Protein AF-0000000084674914 (afdb_homodimer)

Organism: Aquipseudomonas alcaligenes (strain ATCC 14909 / DSM 50342 / CCUG 1425 / JCM 20561 / NBRC 14159 / NCIMB 9945 / NCTC 10367 / 1577) (NCBI:txid1215092)

Solvent-accessible surface area (backbone atoms only — not comparable to full-atom values): 7811 Å² total; per-residue (Å²): 133,73,75,73,70,65,72,29,32,25,15,49,56,44,48,8,63,76,70,71,48,51,51,68,57,42,50,49,31,47,76,42,4,32,40,46,56,45,70,57,90,96,39,66,28,33,33,47,50,61,50,50,49,42,41,75,75,64,51,86,76,72,43,77,50,75,36,60,86,105,131,72,73,73,68,65,70,28,32,26,15,48,54,44,47,9,63,75,69,72,47,51,50,67,56,43,49,50,31,47,75,42,3,31,40,47,55,46,72,58,89,95,38,66,27,32,32,46,51,61,50,51,50,44,40,72,74,64,52,85,76,74,43,77,50,75,36,59,85,106

Nearest PDB structures (foldseek):
  6ama-assembly1_A  TM=7.675E-01  e=2.086E-02  Streptomyces venezuelae
  6amk-assembly1_B  TM=7.781E-01  e=3.324E-02  Streptomyces venezuelae
  6amk-assembly1_A  TM=7.885E-01  e=4.339E-02  Streptomyces venezuelae
  6ama-assembly1_B  TM=7.514E-01  e=3.553E-02  Streptomyces venezuelae
  2kfs-assembly1_A  TM=5.705E-01  e=1.644E-01  Mycobacterium tuberculosis H37Rv

Radius of gyration: 15.66 Å; Cα contacts (8 Å, |Δi|>4): 206; chains: 2; bounding box: 28×43×38 Å

Structure (mmCIF, N/CA/C/O backbone):
data_AF-0000000084674914-model_v1
#
loop_
_entity.id
_entity.type
_entity.pdbx_description
1 polymer 'DNA-binding protein'
#
loop_
_atom_site.group_PDB
_atom_site.id
_atom_site.type_symbol
_atom_site.label_atom_id
_atom_site.label_alt_id
_atom_site.label_comp_id
_atom_site.label_asym_id
_atom_site.label_entity_id
_atom_site.label_seq_id
_atom_site.pdbx_PDB_ins_code
_atom_site.Cartn_x
_atom_site.Cartn_y
_atom_site.Cartn_z
_atom_site.occupancy
_atom_site.B_iso_or_equiv
_atom_site.auth_seq_id
_atom_site.auth_comp_id
_atom_site.auth_asym_id
_atom_site.auth_atom_id
_atom_site.pdbx_PDB_model_num
ATOM 1 N N . MET A 1 1 ? -8.578 13.727 -19.203 1 24.97 1 MET A N 1
ATOM 2 C CA . MET A 1 1 ? -7.656 12.828 -18.516 1 24.97 1 MET A CA 1
ATOM 3 C C . MET A 1 1 ? -8.18 12.469 -17.125 1 24.97 1 MET A C 1
ATOM 5 O O . MET A 1 1 ? -8.125 13.289 -16.203 1 24.97 1 MET A O 1
ATOM 9 N N . SER A 1 2 ? -9.273 12.047 -17.031 1 34.72 2 SER A N 1
ATOM 10 C CA . SER A 1 2 ? -10.203 11.758 -15.938 1 34.72 2 SER A CA 1
ATOM 11 C C . SER A 1 2 ? -9.5 11.062 -14.781 1 34.72 2 SER A C 1
ATOM 13 O O . SER A 1 2 ? -8.555 10.297 -14.992 1 34.72 2 SER A O 1
ATOM 15 N N . LYS A 1 3 ? -9.367 11.781 -13.656 1 38.12 3 LYS A N 1
ATOM 16 C CA . LYS A 1 3 ? -8.75 11.422 -12.383 1 38.12 3 LYS A CA 1
ATOM 17 C C . LYS A 1 3 ? -8.969 9.945 -12.062 1 38.12 3 LYS A C 1
ATOM 19 O O . LYS A 1 3 ? -10.031 9.562 -11.57 1 38.12 3 LYS A O 1
ATOM 24 N N . ASP A 1 4 ? -9.062 9.195 -13.031 1 41.28 4 ASP A N 1
ATOM 25 C CA . ASP A 1 4 ? -9.18 7.785 -12.68 1 41.28 4 ASP A CA 1
ATOM 26 C C . ASP A 1 4 ? -8.555 7.5 -11.32 1 41.28 4 ASP A C 1
ATOM 28 O O . ASP A 1 4 ? -7.328 7.398 -11.203 1 41.28 4 ASP A O 1
ATOM 32 N N . GLN A 1 5 ? -9 8.32 -10.438 1 48.41 5 GLN A N 1
ATOM 33 C CA . GLN A 1 5 ? -8.547 8.461 -9.055 1 48.41 5 GLN A CA 1
ATOM 34 C C . GLN A 1 5 ? -8.312 7.094 -8.422 1 48.41 5 GLN A C 1
ATOM 36 O O . GLN A 1 5 ? -9.25 6.477 -7.898 1 48.41 5 GLN A O 1
ATOM 41 N N . SER A 1 6 ? -7.586 6.172 -9.18 1 58.38 6 SER A N 1
ATOM 42 C CA . SER A 1 6 ? -7.246 4.875 -8.609 1 58.38 6 SER A CA 1
ATOM 43 C C . SER A 1 6 ? -6.723 5.02 -7.184 1 58.38 6 SER A C 1
ATOM 45 O O . SER A 1 6 ? -6.039 5.996 -6.867 1 58.38 6 SER A O 1
ATOM 47 N N . LEU A 1 7 ? -7.582 4.609 -6.242 1 75.19 7 LEU A N 1
ATOM 48 C CA . LEU A 1 7 ? -7.199 4.609 -4.836 1 75.19 7 LEU A CA 1
ATOM 49 C C . LEU A 1 7 ? -5.773 4.094 -4.664 1 75.19 7 LEU A C 1
ATOM 51 O O . LEU A 1 7 ? -5.457 2.973 -5.074 1 75.19 7 LEU A O 1
ATOM 55 N N . ASP A 1 8 ? -4.812 5.012 -4.477 1 92.56 8 ASP A N 1
ATOM 56 C CA . ASP A 1 8 ? -3.422 4.723 -4.152 1 92.56 8 ASP A CA 1
ATOM 57 C C . ASP A 1 8 ? -3.197 4.734 -2.641 1 92.56 8 ASP A C 1
ATOM 59 O O . ASP A 1 8 ? -3.098 5.801 -2.031 1 92.56 8 ASP A O 1
ATOM 63 N N . LEU A 1 9 ? -3.244 3.508 -2.133 1 96 9 LEU A N 1
ATOM 64 C CA . LEU A 1 9 ? -3.197 3.32 -0.686 1 96 9 LEU A CA 1
ATOM 65 C C . LEU A 1 9 ? -2.139 2.293 -0.304 1 96 9 LEU A C 1
ATOM 67 O O . LEU A 1 9 ? -1.768 1.445 -1.12 1 96 9 LEU A O 1
ATOM 71 N N . CYS A 1 10 ? -1.736 2.416 0.855 1 96.25 10 CYS A N 1
ATOM 72 C CA . CYS A 1 10 ? -0.93 1.342 1.425 1 96.25 10 CYS A CA 1
ATOM 73 C C . CYS A 1 10 ? -1.111 1.268 2.936 1 96.25 10 CYS A C 1
ATOM 75 O O . CYS A 1 10 ? -1.582 2.221 3.557 1 96.25 10 CYS A O 1
ATOM 77 N N . SER A 1 11 ? -0.797 0.124 3.471 1 95.94 11 SER A N 1
ATOM 78 C CA . SER A 1 11 ? -0.825 -0.036 4.922 1 95.94 11 SER A CA 1
ATOM 79 C C . SER A 1 11 ? 0.232 0.833 5.594 1 95.94 11 SER A C 1
ATOM 81 O O . SER A 1 11 ? 1.184 1.274 4.945 1 95.94 11 SER A O 1
ATOM 83 N N . VAL A 1 12 ? 0.104 0.945 6.855 1 95.5 12 VAL A N 1
ATOM 84 C CA . VAL A 1 12 ? 1.046 1.741 7.637 1 95.5 12 VAL A CA 1
ATOM 85 C C . VAL A 1 12 ? 2.428 1.094 7.594 1 95.5 12 VAL A C 1
ATOM 87 O O . VAL A 1 12 ? 3.439 1.785 7.449 1 95.5 12 VAL A O 1
ATOM 90 N N . LYS A 1 13 ? 2.428 -0.165 7.668 1 95.12 13 LYS A N 1
ATOM 91 C CA . LYS A 1 13 ? 3.693 -0.89 7.605 1 95.12 13 LYS A CA 1
ATOM 92 C C . LYS A 1 13 ? 4.395 -0.659 6.27 1 95.12 13 LYS A C 1
ATOM 94 O O . LYS A 1 13 ? 5.59 -0.365 6.23 1 95.12 13 LYS A O 1
ATOM 99 N N . THR A 1 14 ? 3.666 -0.72 5.25 1 95.69 14 THR A N 1
ATOM 100 C CA . THR A 1 14 ? 4.238 -0.504 3.924 1 95.69 14 THR A CA 1
ATOM 101 C C . THR A 1 14 ? 4.758 0.924 3.785 1 95.69 14 THR A C 1
ATOM 103 O O . THR A 1 14 ? 5.852 1.144 3.26 1 95.69 14 THR A O 1
ATOM 106 N N . PHE A 1 15 ? 4.023 1.844 4.27 1 96.56 15 PHE A N 1
ATOM 107 C CA . PHE A 1 15 ? 4.441 3.238 4.199 1 96.56 15 PHE A CA 1
ATOM 108 C C . PHE A 1 15 ? 5.742 3.453 4.961 1 96.56 15 PHE A C 1
ATOM 110 O O . PHE A 1 15 ? 6.652 4.129 4.469 1 96.56 15 PHE A O 1
ATOM 117 N N . ALA A 1 16 ? 5.809 2.881 6.145 1 96.75 16 ALA A N 1
ATOM 118 C CA . ALA A 1 16 ? 7.008 3.01 6.965 1 96.75 16 ALA A CA 1
ATOM 119 C C . ALA A 1 16 ? 8.234 2.477 6.23 1 96.75 16 ALA A C 1
ATOM 121 O O . ALA A 1 16 ? 9.273 3.139 6.18 1 96.75 16 ALA A O 1
ATOM 122 N N . GLU A 1 17 ? 8.023 1.394 5.566 1 93.38 17 GLU A N 1
ATOM 123 C CA . GLU A 1 17 ? 9.125 0.769 4.84 1 93.38 17 GLU A CA 1
ATOM 124 C C . GLU A 1 17 ? 9.539 1.607 3.633 1 93.38 17 GLU A C 1
ATOM 126 O O . GLU A 1 17 ? 10.727 1.863 3.42 1 93.38 17 GLU A O 1
ATOM 131 N N . MET A 1 18 ? 8.547 2.117 2.953 1 92.69 18 MET A N 1
ATOM 132 C CA . MET A 1 18 ? 8.812 2.924 1.766 1 92.69 18 MET A CA 1
ATOM 133 C C . MET A 1 18 ? 9.477 4.242 2.143 1 92.69 18 MET A C 1
ATOM 135 O O . MET A 1 18 ? 10.289 4.773 1.381 1 92.69 18 MET A O 1
ATOM 139 N N . SER A 1 19 ? 9.133 4.758 3.279 1 95.19 19 SER A N 1
ATOM 140 C CA . SER A 1 19 ? 9.609 6.078 3.68 1 95.19 19 SER A CA 1
ATOM 141 C C . SER A 1 19 ? 10.875 5.98 4.516 1 95.19 19 SER A C 1
ATOM 143 O O . SER A 1 19 ? 11.516 6.996 4.805 1 95.19 19 SER A O 1
ATOM 145 N N . GLY A 1 20 ? 11.234 4.82 4.93 1 95.44 20 GLY A N 1
ATOM 146 C CA . GLY A 1 20 ? 12.438 4.637 5.715 1 95.44 20 GLY A CA 1
ATOM 147 C C . GLY A 1 20 ? 12.281 5.047 7.164 1 95.44 20 GLY A C 1
ATOM 148 O O . GLY A 1 20 ? 13.211 5.582 7.773 1 95.44 20 GLY A O 1
ATOM 149 N N . VAL A 1 21 ? 11.094 4.98 7.664 1 96.5 21 VAL A N 1
ATOM 150 C CA . VAL A 1 21 ? 10.852 5.312 9.062 1 96.5 21 VAL A CA 1
ATOM 151 C C . VAL A 1 21 ? 10.305 4.086 9.797 1 96.5 21 VAL A C 1
ATOM 153 O O . VAL A 1 21 ? 10.008 3.064 9.172 1 96.5 21 VAL A O 1
ATOM 156 N N . SER A 1 22 ? 10.266 4.156 11.109 1 97.19 22 SER A N 1
ATOM 157 C CA . SER A 1 22 ? 9.68 3.062 11.883 1 97.19 22 SER A CA 1
ATOM 158 C C . SER A 1 22 ? 8.164 3.035 11.742 1 97.19 22 SER A C 1
ATOM 160 O O . SER A 1 22 ? 7.543 4.055 11.422 1 97.19 22 SER A O 1
ATOM 162 N N . VAL A 1 23 ? 7.61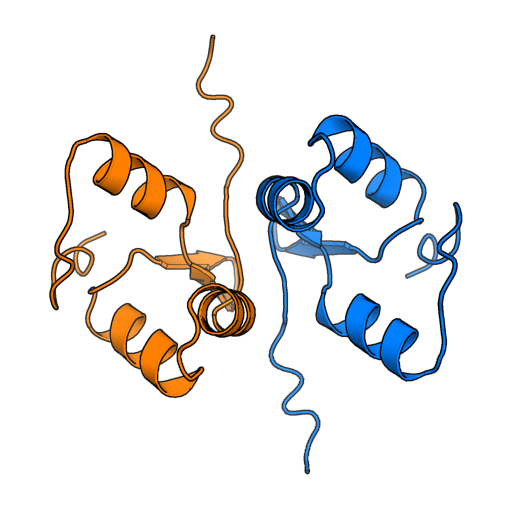7 1.92 11.945 1 95.94 23 VAL A N 1
ATOM 163 C CA . VAL A 1 23 ? 6.164 1.801 11.93 1 95.94 23 VAL A CA 1
ATOM 164 C C . VAL A 1 23 ? 5.559 2.703 13 1 95.94 23 VAL A C 1
ATOM 166 O O . VAL A 1 23 ? 4.527 3.342 12.773 1 95.94 23 VAL A O 1
ATOM 169 N N . GLU A 1 24 ? 6.16 2.791 14.148 1 97.31 24 GLU A N 1
ATOM 170 C CA . GLU A 1 24 ? 5.695 3.65 15.234 1 97.31 24 GLU A CA 1
ATOM 171 C C . GLU A 1 24 ? 5.664 5.113 14.805 1 97.31 24 GLU A C 1
ATOM 173 O O . GLU A 1 24 ? 4.703 5.832 15.094 1 97.31 24 GLU A O 1
ATOM 178 N N . GLU A 1 25 ? 6.691 5.5 14.148 1 97.62 25 GLU A N 1
ATOM 179 C CA . GLU A 1 25 ? 6.742 6.871 13.656 1 97.62 25 GLU A CA 1
ATOM 180 C C . GLU A 1 25 ? 5.645 7.125 12.625 1 97.62 25 GLU A C 1
ATOM 182 O O . GLU A 1 25 ? 4.98 8.164 12.664 1 97.62 25 GLU A O 1
ATOM 187 N N . ALA A 1 26 ? 5.449 6.191 11.711 1 97.19 26 ALA A N 1
ATOM 188 C CA . ALA A 1 26 ? 4.387 6.316 10.719 1 97.19 26 ALA A CA 1
ATOM 189 C C . ALA A 1 26 ? 3.018 6.418 11.383 1 97.19 26 ALA A C 1
ATOM 191 O O . ALA A 1 26 ? 2.182 7.23 10.984 1 97.19 26 ALA A O 1
ATOM 192 N N . ILE A 1 27 ? 2.82 5.641 12.469 1 96.19 27 ILE A N 1
ATOM 193 C CA . ILE A 1 27 ? 1.571 5.676 13.219 1 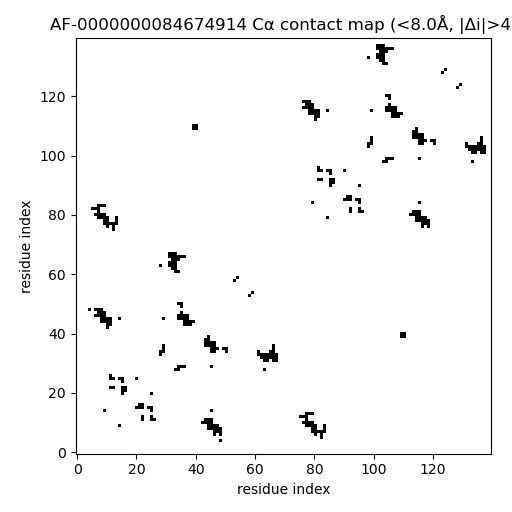96.19 27 ILE A CA 1
ATOM 194 C C . ILE A 1 27 ? 1.391 7.055 13.852 1 96.19 27 ILE A C 1
ATOM 196 O O . ILE A 1 27 ? 0.302 7.633 13.805 1 96.19 27 ILE A O 1
ATOM 200 N N . ASN A 1 28 ? 2.43 7.527 14.391 1 97.38 28 ASN A N 1
ATOM 201 C CA . ASN A 1 28 ? 2.369 8.859 14.984 1 97.38 28 ASN A CA 1
ATOM 202 C C . ASN A 1 28 ? 2.014 9.922 13.945 1 97.38 28 ASN A C 1
ATOM 204 O O . ASN A 1 28 ? 1.225 10.82 14.227 1 97.38 28 ASN A O 1
ATOM 208 N N . TRP A 1 29 ? 2.58 9.867 12.75 1 97.38 29 TRP A N 1
ATOM 209 C CA . TRP A 1 29 ? 2.27 10.812 11.688 1 97.38 29 TRP A CA 1
ATOM 210 C C . TRP A 1 29 ? 0.792 10.75 11.32 1 97.38 29 TRP A C 1
ATOM 212 O O . TRP A 1 29 ? 0.165 11.781 11.07 1 97.38 29 TRP A O 1
ATOM 222 N N . ILE A 1 30 ? 0.234 9.555 11.297 1 96.5 30 ILE A N 1
ATOM 223 C CA . ILE A 1 30 ? -1.181 9.391 10.984 1 96.5 30 ILE A CA 1
ATOM 224 C C . ILE A 1 30 ? -2.031 9.961 12.117 1 96.5 30 ILE A C 1
ATOM 226 O O . ILE A 1 30 ? -2.961 10.734 11.867 1 96.5 30 ILE A O 1
ATOM 230 N N . ASP A 1 31 ? -1.669 9.625 13.328 1 95.69 31 ASP A N 1
ATOM 231 C CA . ASP A 1 31 ? -2.445 10.031 14.5 1 95.69 31 ASP A CA 1
ATOM 232 C C . ASP A 1 31 ? -2.465 11.547 14.648 1 95.69 31 ASP A C 1
ATOM 234 O O . ASP A 1 31 ? -3.459 12.117 15.102 1 95.69 31 ASP A O 1
ATOM 238 N N . THR A 1 32 ? -1.398 12.141 14.227 1 97 32 THR A N 1
ATOM 239 C CA . THR A 1 32 ? -1.28 13.578 14.43 1 97 32 THR A CA 1
ATOM 240 C C . THR A 1 32 ? -1.747 14.336 13.188 1 97 32 THR A C 1
ATOM 242 O O . THR A 1 32 ? -1.758 15.57 13.172 1 97 32 THR A O 1
ATOM 245 N N . GLY A 1 33 ? -2.031 13.617 12.141 1 97.31 33 GLY A N 1
ATOM 246 C CA . GLY A 1 33 ? -2.488 14.25 10.914 1 97.31 33 GLY A CA 1
ATOM 247 C C . GLY A 1 33 ? -1.359 14.836 10.086 1 97.31 33 GLY A C 1
ATOM 248 O O . GLY A 1 33 ? -1.559 15.805 9.352 1 97.31 33 GLY A O 1
ATOM 249 N N . THR A 1 34 ? -0.157 14.375 10.266 1 97.62 34 THR A N 1
ATOM 250 C CA . THR A 1 34 ? 1.004 14.812 9.492 1 97.62 34 THR A CA 1
ATOM 251 C C . THR A 1 34 ? 0.933 14.297 8.062 1 97.62 34 THR A C 1
ATOM 253 O O . THR A 1 34 ? 1.349 14.984 7.125 1 97.62 34 THR A O 1
ATOM 256 N N . ILE A 1 35 ? 0.377 13.039 7.91 1 97.25 35 ILE A N 1
ATOM 257 C CA . ILE A 1 35 ? 0.175 12.461 6.586 1 97.25 35 ILE A CA 1
ATOM 258 C C . ILE A 1 35 ? -1.286 12.047 6.426 1 97.25 35 ILE A C 1
ATOM 260 O O . ILE A 1 35 ? -1.979 11.781 7.41 1 97.25 35 ILE A O 1
ATOM 264 N N . PRO A 1 36 ? -1.731 12.062 5.215 1 96.62 36 PRO A N 1
ATOM 265 C CA . PRO A 1 36 ? -3.125 11.672 4.973 1 96.62 36 PRO A CA 1
ATOM 266 C C . PRO A 1 36 ? -3.363 10.18 5.145 1 96.62 36 PRO A C 1
ATOM 268 O O . PRO A 1 36 ? -2.523 9.367 4.742 1 96.62 36 PRO A O 1
ATOM 271 N N . SER A 1 37 ? -4.426 9.883 5.719 1 95.44 37 SER A N 1
ATOM 272 C CA . SER A 1 37 ? -4.836 8.5 5.945 1 95.44 37 SER A CA 1
ATOM 273 C C . SER A 1 37 ? -6.352 8.359 5.914 1 95.44 37 SER A C 1
ATOM 275 O O . SER A 1 37 ? -7.074 9.359 5.957 1 95.44 37 SER A O 1
ATOM 277 N N . MET A 1 38 ? -6.727 7.105 5.699 1 92.06 38 MET A N 1
ATOM 278 C CA . MET A 1 38 ? -8.148 6.77 5.742 1 92.06 38 MET A CA 1
ATOM 279 C C . MET A 1 38 ? -8.359 5.359 6.277 1 92.06 38 MET A C 1
ATOM 281 O O . MET A 1 38 ? -7.406 4.582 6.383 1 92.06 38 MET A O 1
ATOM 285 N N . ARG A 1 39 ? -9.578 5.219 6.688 1 88.69 39 ARG A N 1
ATOM 286 C CA . ARG A 1 39 ? -9.922 3.875 7.145 1 88.69 39 ARG A CA 1
ATOM 287 C C . ARG A 1 39 ? -10.633 3.088 6.051 1 88.69 39 ARG A C 1
ATOM 289 O O . ARG A 1 39 ? -11.578 3.582 5.438 1 88.69 39 ARG A O 1
ATOM 296 N N . LEU A 1 40 ? -10.125 1.982 5.738 1 85.31 40 LEU A N 1
ATOM 297 C CA . LEU A 1 40 ? -10.805 0.988 4.91 1 85.31 40 LEU A CA 1
ATOM 298 C C . LEU A 1 40 ? -11.266 -0.195 5.754 1 85.31 40 LEU A C 1
ATOM 300 O O . LEU A 1 40 ? -10.445 -0.986 6.227 1 85.31 40 LEU A O 1
ATOM 304 N N . ALA A 1 41 ? -12.516 -0.339 5.914 1 82.31 41 ALA A N 1
ATOM 305 C CA . ALA A 1 41 ? -13.062 -1.274 6.895 1 82.31 41 ALA A CA 1
ATOM 306 C C . ALA A 1 41 ? -12.438 -1.054 8.266 1 82.31 41 ALA A C 1
ATOM 308 O O . ALA A 1 41 ? -12.539 0.038 8.836 1 82.31 41 ALA A O 1
ATOM 309 N N . ASP A 1 42 ? -11.578 -1.995 8.82 1 80.62 42 ASP A N 1
ATOM 310 C CA . ASP A 1 42 ? -10.992 -1.868 10.156 1 80.62 42 ASP A CA 1
ATOM 311 C C . ASP A 1 42 ? -9.492 -1.577 10.07 1 80.62 42 ASP A C 1
ATOM 313 O O . ASP A 1 42 ? -8.797 -1.611 11.086 1 80.62 42 ASP A O 1
ATOM 317 N N . PHE A 1 43 ? -9.148 -1.068 8.898 1 84.62 43 PHE A N 1
ATOM 318 C CA . PHE A 1 43 ? -7.711 -0.866 8.734 1 84.62 43 PHE A CA 1
ATOM 319 C C . PHE A 1 43 ? -7.41 0.581 8.367 1 84.62 43 PHE A C 1
ATOM 321 O O . PHE A 1 43 ? -8.125 1.188 7.566 1 84.62 43 PHE A O 1
ATOM 328 N N . ARG A 1 44 ? -6.414 1.092 9.039 1 90.31 44 ARG A N 1
ATOM 329 C CA . ARG A 1 44 ? -5.914 2.412 8.672 1 90.31 44 ARG A CA 1
ATOM 330 C C . ARG A 1 44 ? -4.922 2.32 7.516 1 90.31 44 ARG A C 1
ATOM 332 O O . ARG A 1 44 ? -3.994 1.508 7.551 1 90.31 44 ARG A O 1
ATOM 339 N N . MET A 1 45 ? -5.199 3.107 6.508 1 93.94 45 MET 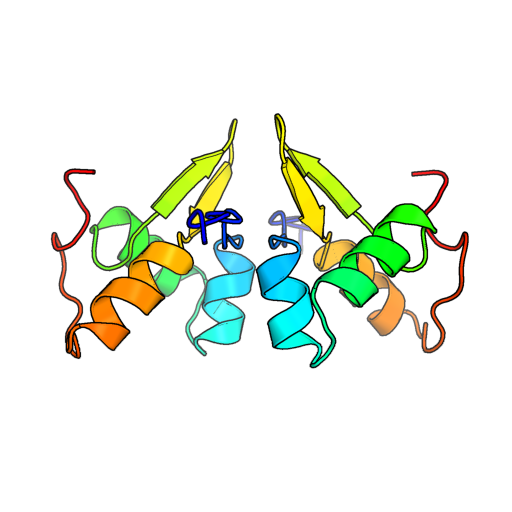A N 1
ATOM 340 C CA . MET A 1 45 ? -4.34 3.127 5.328 1 93.94 45 MET A CA 1
ATOM 341 C C . MET A 1 45 ? -3.822 4.535 5.055 1 93.94 45 MET A C 1
ATOM 343 O O . MET A 1 45 ? -4.496 5.52 5.363 1 93.94 45 MET A O 1
ATOM 347 N N . VAL A 1 46 ? -2.615 4.555 4.457 1 96.06 46 VAL A N 1
ATOM 348 C CA . VAL A 1 46 ? -2.059 5.832 4.02 1 96.06 46 VAL A CA 1
ATOM 349 C C . VAL A 1 46 ? -2.559 6.16 2.615 1 96.06 46 VAL A C 1
ATOM 351 O O . VAL A 1 46 ? -2.545 5.305 1.72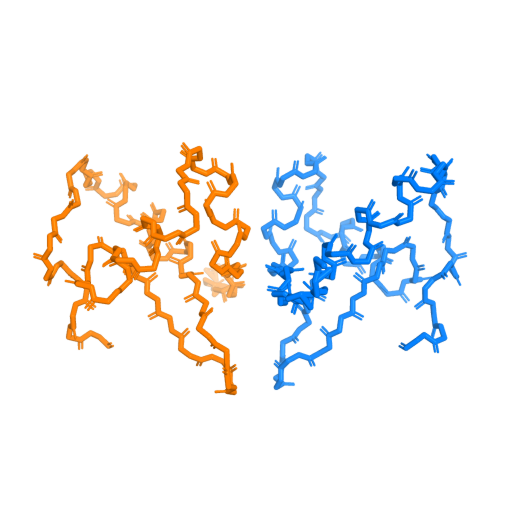8 1 96.06 46 VAL A O 1
ATOM 354 N N . ASN A 1 47 ? -3.051 7.398 2.49 1 95.62 47 ASN A N 1
ATOM 355 C CA . ASN A 1 47 ? -3.521 7.891 1.198 1 95.62 47 ASN A CA 1
ATOM 356 C C . ASN A 1 47 ? -2.381 8.484 0.377 1 95.62 47 ASN A C 1
ATOM 358 O O . ASN A 1 47 ? -2.133 9.688 0.433 1 95.62 47 ASN A O 1
ATOM 362 N N . LEU A 1 48 ? -1.823 7.691 -0.39 1 96.06 48 LEU A N 1
ATOM 363 C CA . LEU A 1 48 ? -0.65 8.094 -1.159 1 96.06 48 LEU A CA 1
ATOM 364 C C . LEU A 1 48 ? -1.034 9.055 -2.275 1 96.06 48 LEU A C 1
ATOM 366 O O . LEU A 1 48 ? -0.249 9.93 -2.643 1 96.06 48 LEU A O 1
ATOM 370 N N . ALA A 1 49 ? -2.201 8.883 -2.822 1 93.81 49 ALA A N 1
ATOM 371 C CA . ALA A 1 49 ? -2.66 9.797 -3.863 1 93.81 49 ALA A CA 1
ATOM 372 C C . ALA A 1 49 ? -2.658 11.242 -3.367 1 93.81 49 ALA A C 1
ATOM 374 O O . ALA A 1 49 ? -2.131 12.133 -4.035 1 93.81 49 ALA A O 1
ATOM 375 N N . ARG A 1 50 ? -3.258 11.391 -2.188 1 94.19 50 ARG A N 1
ATOM 376 C CA . ARG A 1 50 ? -3.324 12.719 -1.594 1 94.19 50 ARG A CA 1
ATOM 377 C C . ARG A 1 50 ? -1.929 13.258 -1.298 1 94.19 50 ARG A C 1
ATOM 379 O O . ARG A 1 50 ? -1.645 14.43 -1.546 1 94.19 50 ARG A O 1
ATOM 386 N N . LEU A 1 51 ? -1.049 12.438 -0.753 1 94.75 51 LEU A N 1
ATOM 387 C CA . LEU A 1 51 ? 0.328 12.836 -0.478 1 94.75 51 LEU A CA 1
ATOM 388 C C . LEU A 1 51 ? 1.026 13.297 -1.753 1 94.75 51 LEU A C 1
ATOM 390 O O . LEU A 1 51 ? 1.631 14.367 -1.781 1 94.75 51 LEU A O 1
ATOM 394 N N . ARG A 1 52 ? 0.92 12.516 -2.756 1 92.75 52 ARG A N 1
ATOM 395 C CA . ARG A 1 52 ? 1.569 12.82 -4.027 1 92.75 52 ARG A CA 1
ATOM 396 C C . ARG A 1 52 ? 0.99 14.094 -4.648 1 92.75 52 ARG A C 1
ATOM 398 O O . ARG A 1 52 ? 1.722 14.898 -5.227 1 92.75 52 ARG A O 1
ATOM 405 N N . GLU A 1 53 ? -0.305 14.219 -4.582 1 94.31 53 GLU A N 1
ATOM 406 C CA . GLU A 1 53 ? -0.956 15.414 -5.102 1 94.31 53 GLU A CA 1
ATOM 407 C C . GLU A 1 53 ? -0.43 16.672 -4.414 1 94.31 53 GLU A C 1
ATOM 409 O O . GLU A 1 53 ? -0.105 17.656 -5.078 1 94.31 53 GLU A O 1
ATOM 414 N N . ASP A 1 54 ? -0.324 16.641 -3.113 1 95.69 54 ASP A N 1
ATOM 415 C CA . ASP A 1 54 ? 0.152 17.797 -2.365 1 95.69 54 ASP A CA 1
ATOM 416 C C . ASP A 1 54 ? 1.618 18.094 -2.678 1 95.69 54 ASP A C 1
ATOM 418 O O . ASP A 1 54 ? 2.02 19.25 -2.779 1 95.69 54 ASP A O 1
ATOM 422 N N . MET A 1 55 ? 2.385 17.062 -2.848 1 95.19 55 MET A N 1
ATOM 423 C CA . MET A 1 55 ? 3.783 17.266 -3.217 1 95.19 55 MET A CA 1
ATOM 424 C C . MET A 1 55 ? 3.9 17.875 -4.609 1 95.19 55 MET A C 1
ATOM 426 O O . MET A 1 55 ? 4.75 18.734 -4.848 1 95.19 55 MET A O 1
ATOM 430 N N . ALA A 1 56 ? 3.061 17.375 -5.508 1 94.69 56 ALA A N 1
ATOM 431 C CA . ALA A 1 56 ? 3.055 17.891 -6.875 1 94.69 56 ALA A CA 1
ATOM 432 C C . ALA A 1 56 ? 2.668 19.359 -6.898 1 94.69 56 ALA A C 1
ATOM 434 O O 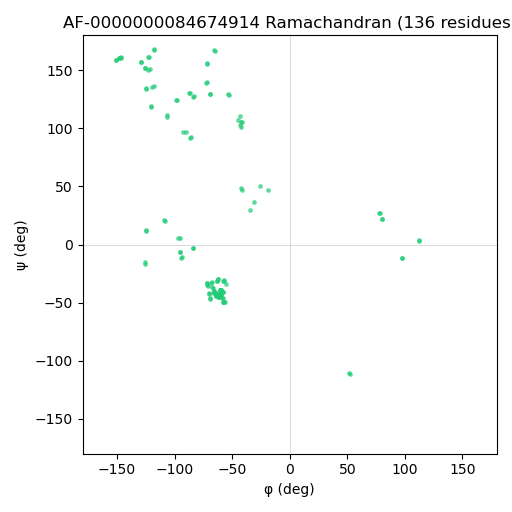. ALA A 1 56 ? 3.117 20.109 -7.77 1 94.69 56 ALA A O 1
ATOM 435 N N . LYS A 1 57 ? 1.866 19.766 -5.957 1 96.62 57 LYS A N 1
ATOM 436 C CA . LYS A 1 57 ? 1.423 21.156 -5.863 1 96.62 57 LYS A CA 1
ATOM 437 C C . LYS A 1 57 ? 2.453 22.016 -5.137 1 96.62 57 LYS A C 1
ATOM 439 O O . LYS A 1 57 ? 2.242 23.203 -4.941 1 96.62 57 LYS A O 1
ATOM 444 N N . GLY A 1 58 ? 3.551 21.375 -4.652 1 96.75 58 GLY A N 1
ATOM 445 C CA . GLY A 1 58 ? 4.648 22.156 -4.113 1 96.75 58 GLY A CA 1
ATOM 446 C C . GLY A 1 58 ? 4.82 22 -2.615 1 96.75 58 GLY A C 1
ATOM 447 O O . GLY A 1 58 ? 5.688 22.625 -2.01 1 96.75 58 GLY A O 1
ATOM 448 N N . LYS A 1 59 ? 4.004 21.109 -2.016 1 96.69 59 LYS A N 1
ATOM 449 C CA . LYS A 1 59 ? 4.188 20.875 -0.584 1 96.69 59 LYS A CA 1
ATOM 450 C C . LYS A 1 59 ? 5.492 20.141 -0.306 1 96.69 59 LYS A C 1
ATOM 452 O O . LYS A 1 59 ? 5.766 19.109 -0.912 1 96.69 59 LYS A O 1
ATOM 457 N N . THR A 1 60 ? 6.301 20.719 0.659 1 94.81 60 THR A N 1
ATOM 458 C CA . THR A 1 60 ? 7.594 20.109 0.959 1 94.81 60 THR A CA 1
ATOM 459 C C . THR A 1 60 ? 7.719 19.812 2.451 1 94.81 60 THR A C 1
ATOM 461 O O . THR A 1 60 ? 8.602 19.062 2.869 1 94.81 60 THR A O 1
ATOM 464 N N . GLN A 1 61 ? 6.82 20.484 3.145 1 96.31 61 GLN A N 1
ATOM 465 C CA . GLN A 1 61 ? 6.812 20.25 4.582 1 96.31 61 GLN A CA 1
ATOM 466 C C . GLN A 1 61 ? 5.48 19.656 5.039 1 96.31 61 GLN A C 1
ATOM 468 O O . GLN A 1 61 ? 4.418 20.094 4.594 1 96.31 61 GLN A O 1
ATOM 473 N N . PHE A 1 62 ? 5.547 18.703 5.855 1 96.25 62 PHE A N 1
ATOM 474 C CA . PHE A 1 62 ? 4.391 18.031 6.445 1 96.25 62 PHE A CA 1
ATOM 475 C C . PHE A 1 62 ? 4.418 18.156 7.965 1 96.25 62 PHE A C 1
ATOM 477 O O . PHE A 1 62 ? 5.348 17.656 8.609 1 96.25 62 PHE A O 1
ATOM 484 N N . LYS A 1 63 ? 3.42 18.766 8.422 1 96.69 63 LYS A N 1
ATOM 485 C CA . LYS A 1 63 ? 3.4 19.047 9.852 1 96.69 63 LYS A CA 1
ATOM 486 C C . LYS A 1 63 ? 2.152 18.453 10.508 1 96.69 63 LYS A C 1
ATOM 488 O O . LYS A 1 63 ? 1.173 18.141 9.828 1 96.69 63 LYS A O 1
ATOM 493 N N . GLU A 1 64 ? 2.27 18.328 11.891 1 96.88 64 GLU A N 1
ATOM 494 C CA . GLU A 1 64 ? 1.122 17.875 12.664 1 96.88 64 GLU A CA 1
ATOM 495 C C . GLU A 1 64 ? -0.119 18.703 12.367 1 96.88 64 GLU A C 1
ATOM 497 O O . GLU A 1 64 ? -0.04 19.938 12.281 1 96.88 64 GLU A O 1
ATOM 502 N N . GLY A 1 65 ? -1.23 18.047 12.055 1 97.06 65 GLY A N 1
ATOM 503 C CA . GLY A 1 65 ? -2.494 18.734 11.844 1 97.06 65 GLY A CA 1
ATOM 504 C C . GLY A 1 65 ? -2.795 18.984 10.375 1 97.06 65 GLY A C 1
ATOM 505 O O . GLY A 1 65 ? -3.898 19.406 10.031 1 97.06 65 GLY A O 1
ATOM 506 N N . ASP A 1 66 ? -1.877 18.812 9.469 1 96.88 66 ASP A N 1
ATOM 507 C CA . ASP A 1 66 ? -2.051 19.078 8.047 1 96.88 66 ASP A CA 1
ATOM 508 C C . ASP A 1 66 ? -3.225 18.281 7.48 1 96.88 66 ASP A C 1
ATOM 510 O O . ASP A 1 66 ? -3.922 18.734 6.578 1 96.88 66 ASP A O 1
ATOM 514 N N . TYR A 1 67 ? -3.465 17.016 8.102 1 95.5 67 TYR A N 1
ATOM 515 C CA . TYR A 1 67 ? -4.5 16.141 7.578 1 95.5 67 TYR A CA 1
ATOM 516 C C . TYR A 1 67 ? -5.504 15.766 8.664 1 95.5 67 TYR A C 1
ATOM 518 O O . TYR A 1 67 ? -6.133 14.711 8.602 1 95.5 67 TYR A O 1
ATOM 526 N N . SER A 1 68 ? -5.625 16.297 9.812 1 85.94 68 SER A N 1
ATOM 527 C CA . SER A 1 68 ? -6.551 16.016 10.906 1 85.94 68 SER A CA 1
ATOM 528 C C . SER A 1 68 ? -8 16.172 10.453 1 85.94 68 SER A C 1
ATOM 530 O O . SER A 1 68 ? -8.906 15.602 11.055 1 85.94 68 SER A O 1
ATOM 532 N N . HIS A 1 69 ? -8.352 16.969 9.594 1 62.91 69 HIS A N 1
ATOM 533 C CA . HIS A 1 69 ? -9.75 17.297 9.359 1 62.91 69 HIS A CA 1
ATOM 534 C C . HIS A 1 69 ? -10.328 16.484 8.211 1 62.91 69 HIS A C 1
ATOM 536 O O . HIS A 1 69 ? -11.492 16.656 7.844 1 62.91 69 HIS A O 1
ATOM 542 N N . VAL A 1 70 ? -9.5 15.539 7.715 1 49.41 70 VAL A N 1
ATOM 543 C CA . VAL A 1 70 ? -10.258 15.008 6.586 1 49.41 70 VAL A CA 1
ATOM 544 C C . VAL A 1 70 ? -10.828 13.633 6.941 1 49.41 70 VAL A C 1
ATOM 546 O O . VAL A 1 70 ? -10.203 12.867 7.68 1 49.41 70 VAL A O 1
ATOM 549 N N . MET B 1 1 ? 5.996 -13.773 20.672 1 24.55 1 MET B N 1
ATOM 550 C CA . MET B 1 1 ? 6.191 -12.656 19.75 1 24.55 1 MET B CA 1
ATOM 551 C C . MET B 1 1 ? 5.145 -12.664 18.641 1 24.55 1 MET B C 1
ATOM 553 O O . MET B 1 1 ? 5.223 -13.477 17.719 1 24.55 1 MET B O 1
ATOM 557 N N . SER B 1 2 ? 4.035 -12.711 18.938 1 34.44 2 SER B N 1
ATOM 558 C CA . SER B 1 2 ? 2.777 -12.883 18.219 1 34.44 2 SER B CA 1
ATOM 559 C C . SER B 1 2 ? 2.762 -12.062 16.938 1 34.44 2 SER B C 1
ATOM 561 O O . SER B 1 2 ? 3.305 -10.961 16.891 1 34.44 2 SER B O 1
ATOM 563 N N . LYS B 1 3 ? 2.91 -12.773 15.82 1 37.59 3 LYS B N 1
ATOM 564 C CA . LYS B 1 3 ? 2.941 -12.266 14.453 1 37.59 3 LYS B CA 1
ATOM 565 C C . LYS B 1 3 ? 2.07 -11.016 14.312 1 37.59 3 LYS B C 1
ATOM 567 O O . LYS B 1 3 ? 0.843 -11.117 14.266 1 37.59 3 LYS B O 1
ATOM 572 N N . ASP B 1 4 ? 2.07 -10.258 15.289 1 41.44 4 ASP B N 1
ATOM 573 C CA . ASP B 1 4 ? 1.369 -8.984 15.109 1 41.44 4 ASP B CA 1
ATOM 574 C C . ASP B 1 4 ? 1.195 -8.664 13.625 1 41.44 4 ASP B C 1
ATOM 576 O O . ASP B 1 4 ? 2.121 -8.164 12.977 1 41.44 4 ASP B O 1
ATOM 580 N N . GLN B 1 5 ? 0.771 -9.688 13.008 1 48.06 5 GLN B N 1
ATOM 581 C CA . GLN B 1 5 ? 0.631 -9.852 11.57 1 48.06 5 GLN B CA 1
ATOM 582 C C . GLN B 1 5 ? 0.049 -8.602 10.922 1 48.06 5 GLN B C 1
ATOM 584 O O . GLN B 1 5 ? -1.168 -8.398 10.93 1 48.06 5 GLN B O 1
ATOM 589 N N . SER B 1 6 ? 0.669 -7.395 11.289 1 58.34 6 SER B N 1
ATOM 590 C CA . SER B 1 6 ? 0.248 -6.152 10.648 1 58.34 6 SER B CA 1
ATOM 591 C C . SER B 1 6 ? 0.027 -6.34 9.156 1 58.34 6 SER B C 1
ATOM 593 O O . SER B 1 6 ? 0.777 -7.066 8.5 1 58.34 6 SER B O 1
ATOM 595 N N . LEU B 1 7 ? -1.272 -6.379 8.797 1 75.75 7 LEU B N 1
ATOM 596 C CA . LEU B 1 7 ? -1.644 -6.465 7.387 1 75.75 7 LEU B CA 1
ATOM 597 C C . LEU B 1 7 ? -0.784 -5.531 6.543 1 75.75 7 LEU B C 1
ATOM 599 O O . LEU B 1 7 ? -0.739 -4.324 6.793 1 75.75 7 LEU B O 1
ATOM 603 N N . ASP B 1 8 ? 0.212 -6.09 5.824 1 92.56 8 ASP B N 1
ATOM 604 C CA . ASP B 1 8 ? 1.047 -5.391 4.848 1 92.56 8 ASP B CA 1
ATOM 605 C C . ASP B 1 8 ? 0.438 -5.465 3.451 1 92.56 8 ASP B C 1
ATOM 607 O O . ASP B 1 8 ? 0.54 -6.492 2.777 1 92.56 8 ASP B O 1
ATOM 611 N N . LEU B 1 9 ? -0.267 -4.379 3.164 1 96 9 LEU B N 1
ATOM 612 C CA . LEU B 1 9 ? -1.045 -4.32 1.93 1 96 9 LEU B CA 1
ATOM 613 C C . LEU B 1 9 ? -0.738 -3.045 1.152 1 96 9 LEU B C 1
ATOM 615 O O . LEU B 1 9 ? -0.303 -2.049 1.733 1 96 9 LEU B O 1
ATOM 619 N N . CYS B 1 10 ? -0.986 -3.133 -0.052 1 96.31 10 CYS B N 1
ATOM 620 C CA . CYS B 1 10 ? -0.992 -1.913 -0.853 1 96.31 10 CYS B CA 1
ATOM 621 C C . CYS B 1 10 ? -1.944 -2.043 -2.035 1 96.31 10 CYS B C 1
ATOM 623 O O . CYS B 1 10 ? -2.326 -3.152 -2.412 1 96.31 10 CYS B O 1
ATOM 625 N N . SER B 1 11 ? -2.35 -0.915 -2.543 1 96 11 SER B N 1
ATOM 626 C CA . SER B 1 11 ? -3.176 -0.91 -3.744 1 96 11 SER B CA 1
ATOM 627 C C . SER B 1 11 ? -2.41 -1.45 -4.945 1 96 11 SER B C 1
ATOM 629 O O . SER B 1 11 ? -1.178 -1.496 -4.934 1 96 11 SER B O 1
ATOM 631 N N . VAL B 1 12 ? -3.133 -1.725 -5.961 1 95.56 12 VAL B N 1
ATOM 632 C CA . VAL B 1 12 ? -2.537 -2.244 -7.188 1 95.56 12 VAL B CA 1
ATOM 633 C C . VAL B 1 12 ? -1.634 -1.184 -7.812 1 95.56 12 VAL B C 1
ATOM 635 O O . VAL B 1 12 ? -0.537 -1.493 -8.289 1 95.56 12 VAL B O 1
ATOM 638 N N . LYS B 1 13 ? -2.074 -0.014 -7.758 1 95.12 13 LYS B N 1
ATOM 639 C CA . LYS B 1 13 ? -1.277 1.084 -8.297 1 95.12 13 LYS B CA 1
ATOM 640 C C . LYS B 1 13 ? 0.045 1.223 -7.551 1 95.12 13 LYS B C 1
ATOM 642 O O . LYS B 1 13 ? 1.105 1.339 -8.164 1 95.12 13 LYS B O 1
ATOM 647 N N . THR B 1 14 ? -0.022 1.155 -6.285 1 95.75 14 THR B N 1
ATOM 648 C CA . THR B 1 14 ? 1.188 1.263 -5.477 1 95.75 14 THR B CA 1
ATOM 649 C C . THR B 1 14 ? 2.135 0.1 -5.766 1 95.75 14 THR B C 1
ATOM 651 O O . THR B 1 14 ? 3.342 0.298 -5.91 1 95.75 14 THR B O 1
ATOM 654 N N . PHE B 1 15 ? 1.596 -1.053 -5.879 1 96.56 15 PHE B N 1
ATOM 655 C CA . PHE B 1 15 ? 2.414 -2.227 -6.164 1 96.56 15 PHE B CA 1
ATOM 656 C C . PHE B 1 15 ? 3.121 -2.078 -7.508 1 96.56 15 PHE B C 1
ATOM 658 O O . PHE B 1 15 ? 4.312 -2.377 -7.625 1 96.56 15 PHE B O 1
ATOM 665 N N . ALA B 1 16 ? 2.369 -1.636 -8.5 1 96.81 16 ALA B N 1
ATOM 666 C CA . ALA B 1 16 ? 2.938 -1.444 -9.836 1 96.81 16 ALA B CA 1
ATOM 667 C C . ALA B 1 16 ? 4.117 -0.476 -9.797 1 96.81 16 ALA B C 1
ATOM 669 O O . ALA B 1 16 ? 5.176 -0.758 -10.352 1 96.81 16 ALA B O 1
ATOM 670 N N . GLU B 1 17 ? 3.951 0.535 -9.031 1 93.25 17 GLU B N 1
ATOM 671 C CA . GLU B 1 17 ? 4.996 1.549 -8.922 1 93.25 17 GLU B CA 1
ATOM 672 C C . GLU B 1 17 ? 6.219 1.006 -8.188 1 93.25 17 GLU B C 1
ATOM 674 O O . GLU B 1 17 ? 7.348 1.166 -8.648 1 93.25 17 GLU B O 1
ATOM 679 N N . MET B 1 18 ? 5.953 0.277 -7.133 1 92.56 18 MET B N 1
ATOM 680 C CA . MET B 1 18 ? 7.035 -0.285 -6.332 1 92.56 18 MET B CA 1
ATOM 681 C C . MET B 1 18 ? 7.797 -1.346 -7.121 1 92.56 18 MET B C 1
ATOM 683 O O . MET B 1 18 ? 9.008 -1.512 -6.938 1 92.56 18 MET B O 1
ATOM 687 N N . SER B 1 19 ? 7.102 -2.041 -7.969 1 95.12 19 SER B N 1
ATOM 688 C CA . SER B 1 19 ? 7.695 -3.172 -8.672 1 95.12 19 SER B CA 1
ATOM 689 C C . SER B 1 19 ? 8.234 -2.75 -10.031 1 95.12 19 SER B C 1
ATOM 691 O O . SER B 1 19 ? 8.922 -3.527 -10.703 1 95.12 19 SER B O 1
ATOM 693 N N . GLY B 1 20 ? 7.91 -1.589 -10.461 1 95.38 20 GLY B N 1
ATOM 694 C CA . GLY B 1 20 ? 8.398 -1.101 -11.734 1 95.38 20 GLY B CA 1
ATOM 695 C C . GLY B 1 20 ? 7.652 -1.677 -12.922 1 95.38 20 GLY B C 1
ATOM 696 O O . GLY B 1 20 ? 8.242 -1.938 -13.969 1 95.38 20 GLY B O 1
ATOM 697 N N . VAL B 1 21 ? 6.441 -2.043 -12.719 1 96.5 21 VAL B N 1
ATOM 698 C CA . VAL B 1 21 ? 5.629 -2.566 -13.812 1 96.5 21 VAL B CA 1
ATOM 699 C C . VAL B 1 21 ? 4.422 -1.659 -14.039 1 96.5 21 VAL B C 1
ATOM 701 O O . VAL B 1 21 ? 4.18 -0.73 -13.266 1 96.5 21 VAL B O 1
ATOM 704 N N . SER B 1 22 ? 3.732 -1.854 -15.141 1 97.19 22 SER B N 1
ATOM 705 C CA . SER B 1 22 ? 2.518 -1.085 -15.398 1 97.19 22 SER B CA 1
ATOM 706 C C . SER B 1 22 ? 1.379 -1.537 -14.484 1 97.19 22 SER B C 1
ATOM 708 O O . SER B 1 22 ? 1.384 -2.666 -13.992 1 97.19 22 SER B O 1
ATOM 710 N N . VAL B 1 23 ? 0.488 -0.697 -14.289 1 96 23 VAL B N 1
ATOM 711 C CA . VAL B 1 23 ? -0.693 -1.053 -13.508 1 96 23 VAL B CA 1
ATOM 712 C C . VAL B 1 23 ? -1.435 -2.201 -14.188 1 96 23 VAL B C 1
ATOM 714 O O . VAL B 1 23 ? -1.924 -3.115 -13.523 1 96 23 VAL B O 1
ATOM 717 N N . GLU B 1 24 ? -1.521 -2.195 -15.477 1 97.44 24 GLU B N 1
ATOM 718 C CA . GLU B 1 24 ? -2.172 -3.26 -16.234 1 97.44 24 GLU B CA 1
ATOM 719 C C . GLU B 1 24 ? -1.496 -4.605 -15.992 1 97.44 24 GLU B C 1
ATOM 721 O O . GLU B 1 24 ? -2.172 -5.621 -15.812 1 97.44 24 GLU B O 1
ATOM 726 N N . GLU B 1 25 ? -0.218 -4.57 -16 1 97.62 25 GLU B N 1
ATOM 727 C CA . GLU B 1 25 ? 0.525 -5.797 -15.734 1 97.62 25 GLU B CA 1
ATOM 728 C C . GLU B 1 25 ? 0.27 -6.293 -14.32 1 97.62 25 GLU B C 1
ATOM 730 O O . GLU B 1 25 ? 0.062 -7.492 -14.102 1 97.62 25 GLU B O 1
ATOM 735 N N . ALA B 1 26 ? 0.279 -5.391 -13.352 1 97.19 26 ALA B N 1
ATOM 736 C CA . ALA B 1 26 ? -0.005 -5.758 -11.969 1 97.19 26 ALA B CA 1
ATOM 737 C C . ALA B 1 26 ? -1.4 -6.363 -11.836 1 97.19 26 ALA B C 1
ATOM 739 O O . ALA B 1 26 ? -1.588 -7.363 -11.141 1 97.19 26 ALA B O 1
ATOM 740 N N . ILE B 1 27 ? -2.365 -5.805 -12.578 1 96.31 27 ILE B N 1
ATOM 741 C CA . ILE B 1 27 ? -3.73 -6.316 -12.578 1 96.31 27 ILE B CA 1
ATOM 742 C C . ILE B 1 27 ? -3.75 -7.734 -13.148 1 96.31 27 ILE B C 1
ATOM 744 O O . ILE B 1 27 ? -4.398 -8.625 -12.594 1 96.31 27 ILE B O 1
ATOM 748 N N . ASN B 1 28 ? -3.051 -7.891 -14.188 1 97.38 28 ASN B N 1
ATOM 749 C CA . ASN B 1 28 ? -2.971 -9.219 -14.781 1 97.38 28 ASN B CA 1
ATOM 750 C C . ASN B 1 28 ? -2.369 -10.234 -13.82 1 97.38 28 ASN B C 1
ATOM 752 O O . ASN B 1 28 ? -2.844 -11.367 -13.727 1 97.38 28 ASN B O 1
ATOM 756 N N . TRP B 1 29 ? -1.324 -9.883 -13.086 1 97.38 29 TRP B N 1
ATOM 757 C CA . TRP B 1 29 ? -0.709 -10.773 -12.109 1 97.38 29 TRP B CA 1
ATOM 758 C C . TRP B 1 29 ? -1.708 -11.156 -11.023 1 97.38 29 TRP B C 1
ATOM 760 O O . TRP B 1 29 ? -1.741 -12.312 -10.586 1 97.38 29 TRP B O 1
ATO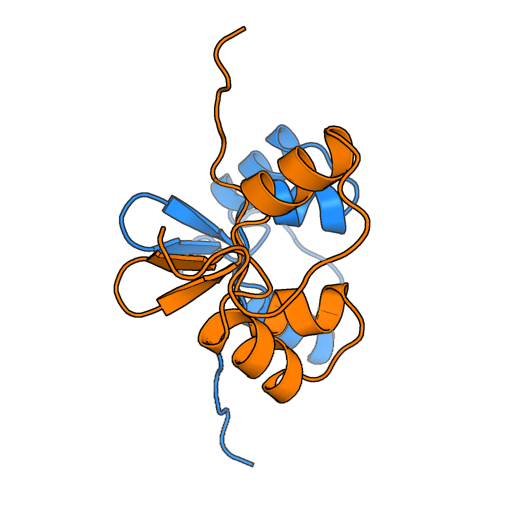M 770 N N . ILE B 1 30 ? -2.529 -10.219 -10.609 1 96.5 30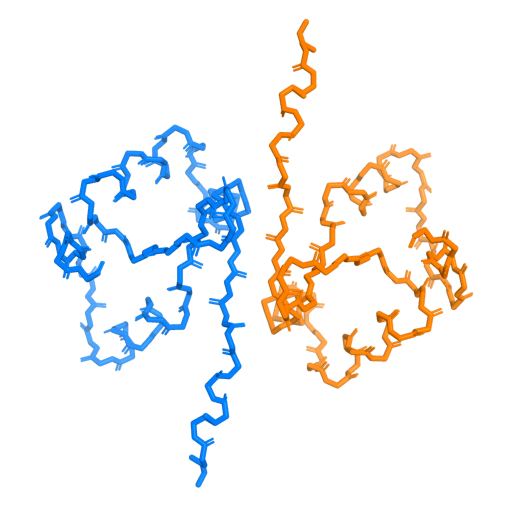 ILE B N 1
ATOM 771 C CA . ILE B 1 30 ? -3.541 -10.492 -9.594 1 96.5 30 ILE B CA 1
ATOM 772 C C . ILE B 1 30 ? -4.609 -11.414 -10.164 1 96.5 30 ILE B C 1
ATOM 774 O O . ILE B 1 30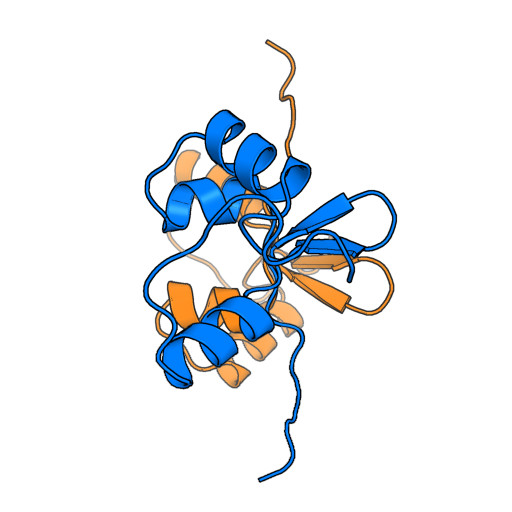 ? -4.969 -12.422 -9.547 1 96.5 30 ILE B O 1
ATOM 778 N N . ASP B 1 31 ? -5.074 -11.102 -11.359 1 95.75 31 ASP B N 1
ATOM 779 C CA . ASP B 1 31 ? -6.16 -11.844 -11.992 1 95.75 31 ASP B CA 1
ATOM 780 C C . ASP B 1 31 ? -5.754 -13.297 -12.242 1 95.75 31 ASP B C 1
ATOM 782 O O . ASP B 1 31 ? -6.59 -14.203 -12.164 1 95.75 31 ASP B O 1
ATOM 786 N N . THR B 1 32 ? -4.492 -13.453 -12.484 1 97 32 THR B N 1
ATOM 787 C CA . THR B 1 32 ? -4.031 -14.789 -12.852 1 97 32 THR B CA 1
ATOM 788 C C . THR B 1 32 ? -3.516 -15.531 -11.625 1 97 32 THR B C 1
ATOM 790 O O . THR B 1 32 ? -3.115 -16.703 -11.719 1 97 32 THR B O 1
ATOM 793 N N . GLY B 1 33 ? -3.441 -14.859 -10.523 1 97.31 33 GLY B N 1
ATOM 794 C CA . GLY B 1 33 ? -2.961 -15.492 -9.305 1 97.31 33 GLY B CA 1
ATOM 795 C C . GLY B 1 33 ? -1.448 -15.594 -9.242 1 97.31 33 GLY B C 1
ATOM 796 O O . GLY B 1 33 ? -0.908 -16.5 -8.609 1 97.31 33 GLY B O 1
ATOM 797 N N . THR B 1 34 ? -0.751 -14.773 -9.984 1 97.69 34 THR B N 1
ATOM 798 C CA . THR B 1 34 ? 0.707 -14.742 -9.977 1 97.69 34 THR B CA 1
ATOM 799 C C . THR B 1 34 ? 1.228 -14.141 -8.672 1 97.69 34 THR B C 1
ATOM 801 O O . THR B 1 34 ? 2.266 -14.562 -8.156 1 97.69 34 THR B O 1
ATOM 804 N N . ILE B 1 35 ? 0.461 -13.133 -8.133 1 97.31 35 ILE B N 1
ATOM 805 C CA . ILE B 1 35 ? 0.8 -12.523 -6.852 1 97.31 35 ILE B CA 1
ATOM 806 C C . ILE B 1 35 ? -0.402 -12.594 -5.91 1 97.31 35 ILE B C 1
ATOM 808 O O . ILE B 1 35 ? -1.547 -12.672 -6.363 1 97.31 35 ILE B O 1
ATOM 812 N N . PRO B 1 36 ? -0.131 -12.625 -4.656 1 96.62 36 PRO B N 1
ATOM 813 C CA . PRO B 1 36 ? -1.229 -12.688 -3.688 1 96.62 36 PRO B CA 1
ATOM 814 C C . PRO B 1 36 ? -1.992 -11.367 -3.57 1 96.62 36 PRO B C 1
ATOM 816 O O . PRO B 1 36 ? -1.386 -10.297 -3.59 1 96.62 36 PRO B O 1
ATOM 819 N N . SER B 1 37 ? -3.221 -11.508 -3.479 1 95.5 37 SER B N 1
ATOM 820 C CA . SER B 1 37 ? -4.109 -10.359 -3.328 1 95.5 37 SER B CA 1
ATOM 821 C C . SER B 1 37 ? -5.34 -10.711 -2.502 1 95.5 37 SER B C 1
ATOM 823 O O . SER B 1 37 ? -5.605 -11.891 -2.25 1 95.5 37 SER B O 1
ATOM 825 N N . MET B 1 38 ? -5.934 -9.633 -2.012 1 92.06 38 MET B N 1
ATOM 826 C CA . MET B 1 38 ? -7.188 -9.781 -1.281 1 92.06 38 MET B CA 1
ATOM 827 C C . MET B 1 38 ? -8.094 -8.57 -1.5 1 92.06 38 MET B C 1
ATOM 829 O O . MET B 1 38 ? -7.645 -7.543 -2.01 1 92.06 38 MET B O 1
ATOM 833 N N . ARG B 1 39 ? -9.312 -8.859 -1.186 1 88.69 39 ARG B N 1
ATOM 834 C CA . ARG B 1 39 ? -10.258 -7.754 -1.273 1 88.69 39 ARG B CA 1
ATOM 835 C C . ARG B 1 39 ? -10.516 -7.141 0.099 1 88.69 39 ARG B C 1
ATOM 837 O O . ARG B 1 39 ? -10.789 -7.855 1.063 1 88.69 39 ARG B O 1
ATOM 844 N N . LEU B 1 40 ? -10.305 -5.898 0.199 1 85.31 40 LEU B N 1
ATOM 845 C CA . LEU B 1 40 ? -10.734 -5.102 1.342 1 85.31 40 LEU B CA 1
ATOM 846 C C . LEU B 1 40 ? -11.93 -4.223 0.974 1 85.31 40 LEU B C 1
ATOM 848 O O . LEU B 1 40 ? -11.781 -3.25 0.233 1 85.31 40 LEU B O 1
ATOM 852 N N . ALA B 1 41 ? -13.062 -4.516 1.477 1 82.62 41 ALA B N 1
ATOM 853 C CA . ALA B 1 41 ? -14.305 -3.904 1.009 1 82.62 41 ALA B CA 1
ATOM 854 C C . ALA B 1 41 ? -14.445 -4.035 -0.505 1 82.62 41 ALA B C 1
ATOM 856 O O . ALA B 1 41 ? -14.453 -5.148 -1.038 1 82.62 41 ALA B O 1
ATOM 857 N N . ASP B 1 42 ? -14.359 -2.918 -1.313 1 81.12 42 ASP B N 1
ATOM 858 C CA . ASP B 1 42 ? -14.539 -2.969 -2.762 1 81.12 42 ASP B CA 1
ATOM 859 C C . ASP B 1 42 ? -13.211 -2.764 -3.488 1 81.12 42 ASP B C 1
ATOM 861 O O . ASP B 1 42 ? -13.188 -2.617 -4.711 1 81.12 42 ASP B O 1
ATOM 865 N N . PHE B 1 43 ? -12.156 -3.02 -2.715 1 84.88 43 PHE B N 1
ATOM 866 C CA . PHE B 1 43 ? -10.859 -2.729 -3.326 1 84.88 43 PHE B CA 1
ATOM 867 C C . PHE B 1 43 ? -9.961 -3.959 -3.301 1 84.88 43 PHE B C 1
ATOM 869 O O . PHE B 1 43 ? -9.914 -4.68 -2.301 1 84.88 43 PHE B O 1
ATOM 876 N N . ARG B 1 44 ? -9.359 -4.172 -4.457 1 90.44 44 ARG B N 1
ATOM 877 C CA . ARG B 1 44 ? -8.352 -5.223 -4.523 1 90.44 44 ARG B CA 1
ATOM 878 C C . ARG B 1 44 ? -6.996 -4.703 -4.055 1 90.44 44 ARG B C 1
ATOM 880 O O . ARG B 1 44 ? -6.543 -3.643 -4.488 1 90.44 44 ARG B O 1
ATOM 887 N N . MET B 1 45 ? -6.438 -5.43 -3.107 1 94 45 MET B N 1
ATOM 888 C CA . MET B 1 45 ? -5.137 -5.059 -2.557 1 94 45 MET B CA 1
ATOM 889 C C . MET B 1 45 ? -4.129 -6.191 -2.734 1 94 45 MET B C 1
ATOM 891 O O . MET B 1 45 ? -4.504 -7.363 -2.758 1 94 45 MET B O 1
ATOM 895 N N . VAL B 1 46 ? -2.865 -5.766 -2.84 1 96.06 46 VAL B N 1
ATOM 896 C CA . VAL B 1 46 ? -1.785 -6.746 -2.879 1 96.06 46 VAL B CA 1
ATOM 897 C C . VAL B 1 46 ? -1.346 -7.09 -1.458 1 96.06 46 VAL B C 1
ATOM 899 O O . VAL B 1 46 ? -1.149 -6.195 -0.63 1 96.06 46 VAL B O 1
ATOM 902 N N . ASN B 1 47 ? -1.267 -8.406 -1.215 1 95.62 47 ASN B N 1
ATOM 903 C CA . ASN B 1 47 ? -0.809 -8.898 0.08 1 95.62 47 ASN B CA 1
ATOM 904 C C . ASN B 1 47 ? 0.712 -9.016 0.13 1 95.62 47 ASN B C 1
ATOM 906 O O . ASN B 1 47 ? 1.27 -10.07 -0.159 1 95.62 47 ASN B O 1
ATOM 910 N N . LEU B 1 48 ? 1.294 -8.008 0.564 1 96.06 48 LEU B N 1
ATOM 911 C CA . LEU B 1 48 ? 2.75 -7.934 0.569 1 96.06 48 LEU B CA 1
ATOM 912 C C . LEU B 1 48 ? 3.34 -8.859 1.629 1 96.06 48 LEU B C 1
ATOM 914 O O . LEU B 1 48 ? 4.434 -9.398 1.449 1 96.06 48 LEU B O 1
ATOM 918 N N . ALA B 1 49 ? 2.639 -9.016 2.719 1 93.75 49 ALA B N 1
ATOM 919 C CA . ALA B 1 49 ? 3.111 -9.93 3.758 1 93.75 49 ALA B CA 1
ATOM 920 C C . ALA B 1 49 ? 3.322 -11.336 3.199 1 93.75 49 ALA B C 1
ATOM 922 O O . ALA B 1 49 ? 4.375 -11.938 3.41 1 93.75 49 ALA B O 1
ATOM 923 N N . ARG B 1 50 ? 2.281 -11.781 2.492 1 94.19 50 ARG B N 1
ATOM 924 C CA . ARG B 1 50 ? 2.355 -13.109 1.898 1 94.19 50 ARG B CA 1
ATOM 925 C C . ARG B 1 50 ? 3.482 -13.195 0.874 1 94.19 50 ARG B C 1
ATOM 927 O O . ARG B 1 50 ? 4.215 -14.18 0.827 1 94.19 50 ARG B O 1
ATOM 934 N N . LEU B 1 51 ? 3.633 -12.188 0.026 1 94.62 51 LEU B N 1
ATOM 935 C CA . LEU B 1 51 ? 4.711 -12.141 -0.956 1 94.62 51 LEU B CA 1
ATOM 936 C C . LEU B 1 51 ? 6.07 -12.227 -0.273 1 94.62 51 LEU B C 1
ATOM 938 O O . LEU B 1 51 ? 6.91 -13.047 -0.661 1 94.62 51 LEU B O 1
ATOM 942 N N . ARG B 1 52 ? 6.254 -11.43 0.709 1 92.75 52 ARG B N 1
ATOM 943 C CA . ARG B 1 52 ? 7.527 -11.391 1.426 1 92.75 52 ARG B CA 1
ATOM 944 C C . ARG B 1 52 ? 7.801 -12.711 2.133 1 92.75 52 ARG B C 1
ATOM 946 O O . ARG B 1 52 ? 8.938 -13.18 2.172 1 92.75 52 ARG B O 1
ATOM 953 N N . GLU B 1 53 ? 6.773 -13.258 2.738 1 94.31 53 GLU B N 1
ATOM 954 C CA . GLU B 1 53 ? 6.918 -14.547 3.406 1 94.31 53 GLU B CA 1
ATOM 955 C C . GLU B 1 53 ? 7.387 -15.625 2.432 1 94.31 53 GLU B C 1
ATOM 957 O O . GLU B 1 53 ? 8.312 -16.391 2.732 1 94.31 53 GLU B O 1
ATOM 962 N N . ASP B 1 54 ? 6.793 -15.688 1.273 1 95.56 54 ASP B N 1
ATOM 963 C CA . ASP B 1 54 ? 7.156 -16.703 0.283 1 95.56 54 ASP B CA 1
ATOM 964 C C . ASP B 1 54 ? 8.57 -16.469 -0.241 1 95.56 54 ASP B C 1
ATOM 966 O O . ASP B 1 54 ? 9.32 -17.422 -0.469 1 95.56 54 ASP B O 1
ATOM 970 N N . MET B 1 55 ? 8.938 -15.25 -0.391 1 95.19 55 MET B N 1
ATOM 971 C CA . MET B 1 55 ? 10.297 -14.945 -0.82 1 95.19 55 MET B CA 1
ATOM 972 C C . MET B 1 55 ? 11.312 -15.352 0.247 1 95.19 55 MET B C 1
ATOM 974 O O . MET B 1 55 ? 12.391 -15.859 -0.072 1 95.19 55 MET B O 1
ATOM 978 N N . ALA B 1 56 ? 10.938 -15.055 1.494 1 94.62 56 ALA B N 1
ATOM 979 C CA . ALA B 1 56 ? 11.805 -15.414 2.611 1 94.62 56 ALA B CA 1
ATOM 980 C C . ALA B 1 56 ? 11.992 -16.922 2.699 1 94.62 56 ALA B C 1
ATOM 982 O O . ALA B 1 56 ? 13.039 -17.406 3.145 1 94.62 56 ALA B O 1
ATOM 983 N N . LYS B 1 57 ? 11.008 -17.656 2.273 1 96.62 57 LYS B N 1
ATOM 984 C CA . LYS B 1 57 ? 11.055 -19.125 2.297 1 96.62 57 LYS B CA 1
ATOM 985 C C . LYS B 1 57 ? 11.773 -19.672 1.066 1 96.62 57 LYS B C 1
ATOM 987 O O . LYS B 1 57 ? 11.898 -20.875 0.9 1 96.62 57 LYS B O 1
ATOM 992 N N . GLY B 1 58 ? 12.18 -18.75 0.135 1 96.69 58 GLY B N 1
ATOM 993 C CA . GLY B 1 58 ? 13.023 -19.188 -0.967 1 96.69 58 GLY B CA 1
ATOM 994 C C . GLY B 1 58 ? 12.32 -19.125 -2.312 1 96.69 58 GLY B C 1
ATOM 995 O O . GLY B 1 58 ? 12.898 -19.5 -3.334 1 96.69 58 GLY B O 1
ATOM 996 N N . LYS B 1 59 ? 11.078 -18.625 -2.311 1 96.69 59 LYS B N 1
ATOM 997 C CA . LYS B 1 59 ? 10.414 -18.484 -3.604 1 96.69 59 LYS B CA 1
ATOM 998 C C . LYS B 1 59 ? 11.055 -17.391 -4.449 1 96.69 59 LYS B C 1
ATOM 1000 O O . LYS B 1 59 ? 11.242 -16.266 -3.984 1 96.69 59 LYS B O 1
ATOM 1005 N N . THR B 1 60 ? 11.391 -17.75 -5.75 1 94.88 60 THR B N 1
ATOM 1006 C CA . THR B 1 60 ? 12.062 -16.781 -6.617 1 94.88 60 THR B CA 1
ATOM 1007 C C . THR B 1 60 ? 11.297 -16.609 -7.926 1 94.88 60 THR B C 1
ATOM 1009 O O . THR B 1 60 ? 11.555 -15.68 -8.688 1 94.88 60 THR B O 1
ATOM 1012 N N . GLN B 1 61 ? 10.422 -17.594 -8.094 1 96.31 61 GLN B N 1
ATOM 1013 C CA . GLN B 1 61 ? 9.594 -17.516 -9.289 1 96.31 61 GLN B CA 1
ATOM 1014 C C . GLN B 1 61 ? 8.117 -17.438 -8.93 1 96.31 61 GLN B C 1
ATOM 1016 O O . GLN B 1 61 ? 7.648 -18.156 -8.047 1 96.31 61 GLN B O 1
ATOM 1021 N N . PHE B 1 62 ? 7.449 -16.578 -9.578 1 96.25 62 PHE B N 1
ATOM 1022 C CA . PHE B 1 62 ? 6.012 -16.391 -9.414 1 96.25 62 PHE B CA 1
ATOM 1023 C C . PHE B 1 62 ? 5.281 -16.625 -10.734 1 96.25 62 PHE B C 1
ATOM 1025 O O . PHE B 1 62 ? 5.523 -15.922 -11.719 1 96.25 62 PHE B O 1
ATOM 1032 N N . LYS B 1 63 ? 4.465 -17.578 -10.664 1 96.62 63 LYS B N 1
ATOM 1033 C CA . LYS B 1 63 ? 3.799 -17.984 -11.898 1 96.62 63 LYS B CA 1
ATOM 1034 C C . LYS B 1 63 ? 2.281 -17.906 -11.758 1 96.62 63 LYS B C 1
ATOM 1036 O O . LYS B 1 63 ? 1.758 -17.859 -10.641 1 96.62 63 LYS B O 1
ATOM 1041 N N . GLU B 1 64 ? 1.625 -17.875 -12.977 1 96.94 64 GLU B N 1
ATOM 1042 C CA . GLU B 1 64 ? 0.166 -17.875 -13 1 96.94 64 GLU B CA 1
ATOM 1043 C C . GLU B 1 64 ? -0.392 -19.047 -12.18 1 96.94 64 GLU B C 1
ATOM 1045 O O . GLU B 1 64 ? 0.11 -20.156 -12.258 1 96.94 64 GLU B O 1
ATOM 1050 N N . GLY B 1 65 ? -1.326 -18.75 -11.273 1 97.06 65 GLY B N 1
ATOM 1051 C CA . GLY B 1 65 ? -1.994 -19.781 -10.5 1 97.06 65 GLY B CA 1
ATOM 1052 C C . GLY B 1 65 ? -1.388 -19.984 -9.117 1 97.06 65 GLY B C 1
ATOM 1053 O O . GLY B 1 65 ? -1.94 -20.703 -8.289 1 97.06 65 GLY B O 1
ATOM 1054 N N . ASP B 1 66 ? -0.25 -19.438 -8.812 1 96.88 66 ASP B N 1
ATOM 1055 C CA . ASP B 1 66 ? 0.434 -19.609 -7.535 1 96.88 66 ASP B CA 1
ATOM 1056 C C . ASP B 1 66 ? -0.464 -19.172 -6.375 1 96.88 66 ASP B C 1
ATOM 1058 O O . ASP B 1 66 ? -0.398 -19.75 -5.289 1 96.88 66 ASP B O 1
ATOM 1062 N N . TYR B 1 67 ? -1.39 -18.125 -6.66 1 95.5 67 TYR B N 1
ATOM 1063 C CA . TYR B 1 67 ? -2.227 -17.578 -5.598 1 95.5 67 TYR B CA 1
ATOM 1064 C C . TYR B 1 67 ? -3.701 -17.656 -5.973 1 95.5 67 TYR B C 1
ATOM 1066 O O . TYR B 1 67 ? -4.508 -16.844 -5.516 1 95.5 67 TYR B O 1
ATOM 1074 N N . SER B 1 68 ? -4.227 -18.281 -6.93 1 85.88 68 SER B N 1
ATOM 1075 C CA . SER B 1 68 ? -5.613 -18.438 -7.367 1 85.88 68 SER B CA 1
ATOM 1076 C C . SER B 1 68 ? -6.488 -18.984 -6.25 1 85.88 68 SER B C 1
ATOM 1078 O O . SER B 1 68 ? -7.707 -18.781 -6.25 1 85.88 68 SER B O 1
ATOM 1080 N N . HIS B 1 69 ? -6.082 -19.781 -5.418 1 62.88 69 HIS B N 1
ATOM 1081 C CA . HIS B 1 69 ? -6.98 -20.516 -4.531 1 62.88 69 HIS B CA 1
ATOM 1082 C C . HIS B 1 69 ? -7.113 -19.812 -3.184 1 62.88 69 HIS B C 1
ATOM 1084 O O . HIS B 1 69 ? -7.824 -20.297 -2.297 1 62.88 69 HIS B O 1
ATOM 1090 N N . VAL B 1 70 ? -6.5 -18.609 -3.094 1 49.22 70 VAL B N 1
ATOM 1091 C CA . VAL B 1 70 ? -6.715 -18.266 -1.695 1 49.22 70 VAL B CA 1
ATOM 1092 C C . VAL B 1 70 ? -7.84 -17.234 -1.589 1 49.22 70 VAL B C 1
ATOM 1094 O O . VAL B 1 70 ? -7.992 -16.391 -2.467 1 49.22 70 VAL B O 1
#

pLDDT: mean 88.63, std 16.8, range [24.55, 97.69]

Secondary structure (DSSP, 8-state):
--------EEEHHHHHHHHTS-HHHHHHHHHTTSS-EEEETTEEEEEHHHHHHHHHTT-----TTTTTT-/--------EEEHHHHHHHHT--HHHHHHHHHTTSS-EEEETTEEEEEHHHHHHHHHTT-----TTTTTT-

Sequence (140 aa):
MSKDQSLDLCSVKTFAEMSGVSVEEAINWIDTGTIPSMRLADFRMVNLARLREDMAKGKTQFKEGDYSHVMSKDQSLDLCSVKTFAEMSGVSVEEAINWIDTGTIPSMRLADFRMVNLARLREDMAKGKTQFKEGDYSHV

Foldseek 3Di:
DPCPVPQDKDALCVVCVVVVHDSVVSVVCPVQQQFDWDDDPNGIIGRVSVVVVCVVVPDDGGDGPVGVPD/DPCPVPQDKDALCVVCVVVVHDSVVSVVCPVQQQFDWDDDPNGIIGRVSVVVVCVVVPDDGGDGPVGVPD